Protein AF-A0A522DMP7-F1 (afdb_monomer_lite)

Structure (mmCIF, N/CA/C/O backbone):
data_AF-A0A522DMP7-F1
#
_entry.id   AF-A0A522DMP7-F1
#
loop_
_atom_site.group_PDB
_atom_site.id
_atom_site.type_symbol
_atom_site.label_atom_id
_atom_site.label_alt_id
_atom_site.label_comp_id
_atom_site.label_asym_id
_atom_site.label_entity_id
_atom_site.label_seq_id
_atom_site.pdbx_PDB_ins_code
_atom_site.Cartn_x
_atom_site.Cartn_y
_atom_site.Cartn_z
_atom_site.occupancy
_atom_site.B_iso_or_equiv
_atom_site.auth_seq_id
_atom_site.auth_comp_id
_atom_site.auth_asym_id
_atom_site.auth_atom_id
_atom_site.pdbx_PDB_model_num
ATOM 1 N N . MET A 1 1 ? 7.972 22.194 -10.672 1.00 41.00 1 MET A N 1
ATOM 2 C CA . MET A 1 1 ? 6.936 22.038 -9.627 1.00 41.00 1 MET A CA 1
ATOM 3 C C . MET A 1 1 ? 7.469 21.060 -8.584 1.00 41.00 1 MET A C 1
ATOM 5 O O . MET A 1 1 ? 7.744 19.924 -8.944 1.00 41.00 1 MET A O 1
ATOM 9 N N . ARG A 1 2 ? 7.729 21.489 -7.340 1.00 50.25 2 ARG A N 1
ATOM 10 C CA . ARG A 1 2 ? 8.04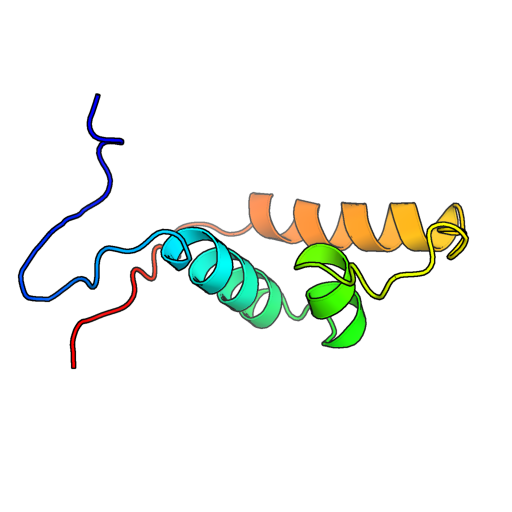5 20.553 -6.241 1.00 50.25 2 ARG A CA 1
ATOM 11 C C . ARG A 1 2 ? 6.714 19.995 -5.728 1.00 50.25 2 ARG A C 1
ATOM 13 O O . ARG A 1 2 ? 5.789 20.772 -5.535 1.00 50.25 2 ARG A O 1
ATOM 20 N N . SER A 1 3 ? 6.606 18.684 -5.540 1.00 56.94 3 SER A N 1
ATOM 21 C CA . SER A 1 3 ? 5.352 17.944 -5.294 1.00 56.94 3 SER A CA 1
ATOM 22 C C . SER A 1 3 ? 4.653 18.218 -3.947 1.00 56.94 3 SER A C 1
ATOM 24 O O . SER A 1 3 ? 3.802 17.435 -3.543 1.00 56.94 3 SER A O 1
ATOM 26 N N . GLY A 1 4 ? 5.018 19.279 -3.217 1.00 61.34 4 GLY A N 1
ATOM 27 C CA . GLY A 1 4 ? 4.449 19.599 -1.899 1.00 61.34 4 GLY A CA 1
ATOM 28 C C . GLY A 1 4 ? 4.737 18.563 -0.802 1.00 61.34 4 GLY A C 1
ATOM 29 O O . GLY A 1 4 ? 4.213 18.683 0.300 1.00 61.34 4 GLY A O 1
ATOM 30 N N . LEU A 1 5 ? 5.560 17.546 -1.084 1.00 66.12 5 LEU A N 1
ATOM 31 C CA . LEU A 1 5 ? 5.929 16.527 -0.106 1.00 66.12 5 LEU A CA 1
ATOM 32 C C . LEU A 1 5 ? 6.841 17.130 0.976 1.00 66.12 5 LEU A C 1
ATOM 34 O O . LEU A 1 5 ? 7.717 17.935 0.638 1.00 66.12 5 LEU A O 1
ATOM 38 N N . PRO A 1 6 ? 6.691 16.733 2.255 1.00 64.88 6 PRO A N 1
ATOM 39 C CA . PRO A 1 6 ? 7.543 17.237 3.323 1.00 64.88 6 PRO A CA 1
ATOM 40 C C . PRO A 1 6 ? 9.007 16.898 3.047 1.00 64.88 6 PRO A C 1
ATOM 42 O O . PRO A 1 6 ? 9.362 15.740 2.825 1.00 64.88 6 PRO A O 1
ATOM 45 N N . ALA A 1 7 ? 9.847 17.926 3.059 1.00 62.50 7 ALA A N 1
ATOM 46 C CA . ALA A 1 7 ? 11.289 17.825 2.919 1.00 62.50 7 ALA A CA 1
ATOM 47 C C . ALA A 1 7 ? 11.923 18.548 4.110 1.00 62.50 7 ALA A C 1
ATOM 49 O O . ALA A 1 7 ? 11.584 19.697 4.390 1.00 62.50 7 ALA A O 1
ATOM 50 N N . GLY A 1 8 ? 12.815 17.875 4.829 1.00 65.75 8 GLY A N 1
ATOM 51 C CA . GLY A 1 8 ? 13.473 18.417 6.016 1.00 65.75 8 GLY A CA 1
ATOM 52 C C . GLY A 1 8 ? 14.624 17.520 6.452 1.00 65.75 8 GLY A C 1
ATOM 53 O O . GLY A 1 8 ? 14.733 16.393 5.980 1.00 65.75 8 GLY A O 1
ATOM 54 N N . ALA A 1 9 ? 15.475 18.000 7.361 1.00 63.59 9 ALA A N 1
ATOM 55 C CA . ALA A 1 9 ? 16.625 17.235 7.855 1.00 63.59 9 ALA A CA 1
ATOM 56 C C . ALA A 1 9 ? 16.226 15.876 8.461 1.00 63.59 9 ALA A C 1
ATOM 58 O O . ALA A 1 9 ? 17.002 14.932 8.415 1.00 63.59 9 ALA A O 1
ATOM 59 N N . SER A 1 10 ? 14.996 15.773 8.974 1.00 62.72 10 SER A N 1
ATOM 60 C CA . SER A 1 10 ? 14.413 14.561 9.546 1.00 62.72 10 SER A CA 1
ATOM 61 C C . SER A 1 10 ? 13.644 13.699 8.545 1.00 62.72 10 SER A C 1
ATOM 63 O O . SER A 1 10 ? 13.132 12.664 8.948 1.00 62.72 10 SER A O 1
ATOM 65 N N . VAL A 1 11 ? 13.527 14.078 7.267 1.00 63.81 11 VAL A N 1
ATOM 66 C CA . VAL A 1 11 ? 12.766 13.331 6.254 1.00 63.81 11 VAL A CA 1
ATOM 67 C C . VAL A 1 11 ? 13.647 13.091 5.040 1.00 63.81 11 VAL A C 1
ATOM 69 O O . VAL A 1 11 ? 13.982 14.019 4.302 1.00 63.81 11 VAL A O 1
ATOM 72 N N . LEU A 1 12 ? 13.996 11.827 4.801 1.00 63.09 12 LEU A N 1
ATOM 73 C CA . LEU A 1 12 ? 14.736 11.458 3.600 1.00 63.09 12 LEU A CA 1
ATOM 74 C C . LEU A 1 12 ? 13.884 11.808 2.383 1.00 63.09 12 LEU A C 1
ATOM 76 O O . LEU A 1 12 ? 12.719 11.429 2.328 1.00 63.09 12 LEU A O 1
ATOM 80 N N . SER A 1 13 ? 14.454 12.522 1.412 1.00 61.47 13 SER A N 1
ATOM 81 C CA . SER A 1 13 ? 13.816 12.817 0.126 1.00 61.47 13 SER A CA 1
ATOM 82 C C . SER A 1 13 ? 14.403 11.900 -0.947 1.00 61.47 13 SER A C 1
ATOM 84 O O . SER A 1 13 ? 15.616 11.731 -1.030 1.00 61.47 13 SER A O 1
ATOM 86 N N . GLY A 1 14 ? 13.550 11.244 -1.735 1.00 69.75 14 GLY A N 1
ATOM 87 C CA . GLY A 1 14 ? 14.007 10.320 -2.767 1.00 69.75 14 GLY A CA 1
ATOM 88 C C . GLY A 1 14 ? 12.867 9.707 -3.584 1.00 69.75 14 GLY A C 1
ATOM 89 O O . GLY A 1 14 ? 11.724 9.667 -3.114 1.00 69.75 14 GLY A O 1
ATOM 90 N N . PRO A 1 15 ? 13.168 9.194 -4.793 1.00 68.69 15 PRO A N 1
ATOM 91 C CA . PRO A 1 15 ? 12.168 8.691 -5.741 1.00 68.69 15 PRO A CA 1
ATOM 92 C C . PRO A 1 15 ? 11.351 7.501 -5.207 1.00 68.69 15 PRO A C 1
ATOM 94 O O . PRO A 1 15 ? 10.260 7.230 -5.699 1.00 68.69 15 PRO A O 1
ATOM 97 N N . HIS A 1 16 ? 11.833 6.810 -4.168 1.00 76.94 16 HIS A N 1
ATOM 98 C CA . HIS A 1 16 ? 11.203 5.600 -3.628 1.00 76.94 16 HIS A CA 1
ATOM 99 C C . HIS A 1 16 ? 10.440 5.796 -2.314 1.00 76.94 16 HIS A C 1
ATOM 101 O O . HIS A 1 16 ? 9.908 4.826 -1.774 1.00 76.94 16 HIS A O 1
ATOM 107 N N . ASN A 1 17 ? 10.336 7.015 -1.782 1.00 74.56 17 ASN A N 1
ATOM 108 C CA . ASN A 1 17 ? 9.631 7.230 -0.514 1.00 74.56 17 ASN A CA 1
ATOM 109 C C . ASN A 1 17 ? 8.171 6.785 -0.578 1.00 74.56 17 ASN A C 1
ATOM 111 O O . ASN A 1 17 ? 7.725 6.045 0.292 1.00 74.56 17 ASN A O 1
ATOM 115 N N . LEU A 1 18 ? 7.461 7.162 -1.645 1.00 80.88 18 LEU A N 1
ATOM 116 C CA . LEU A 1 18 ? 6.066 6.765 -1.841 1.00 80.88 18 LEU A CA 1
ATOM 117 C C . LEU A 1 18 ? 5.926 5.247 -1.978 1.00 80.88 18 LEU A C 1
ATOM 119 O O . LEU A 1 18 ? 5.023 4.666 -1.386 1.00 80.88 18 LEU A O 1
ATOM 123 N N . ARG A 1 19 ? 6.871 4.593 -2.665 1.00 82.75 19 ARG A N 1
ATOM 124 C CA . ARG A 1 19 ? 6.934 3.129 -2.774 1.00 82.75 19 ARG A CA 1
ATOM 125 C C . ARG A 1 19 ? 7.075 2.474 -1.399 1.00 82.75 19 ARG A C 1
ATOM 127 O O . ARG A 1 19 ? 6.369 1.517 -1.101 1.00 82.75 19 ARG A O 1
ATOM 134 N N . HIS A 1 20 ? 7.952 2.992 -0.542 1.00 83.94 20 HIS A N 1
ATOM 135 C CA . HIS A 1 20 ? 8.120 2.477 0.818 1.00 83.94 20 HIS A CA 1
ATOM 136 C C . HIS A 1 20 ? 6.912 2.767 1.717 1.00 83.94 20 HIS A C 1
ATOM 138 O O . HIS A 1 20 ? 6.512 1.894 2.489 1.00 83.94 20 HIS A O 1
ATOM 144 N N . THR A 1 21 ? 6.304 3.952 1.612 1.00 84.31 21 THR A N 1
ATOM 145 C CA . THR A 1 21 ? 5.074 4.288 2.343 1.00 84.31 21 THR A CA 1
ATOM 146 C C . THR A 1 21 ? 3.931 3.366 1.924 1.00 84.31 21 THR A C 1
ATOM 148 O O . THR A 1 21 ? 3.265 2.799 2.787 1.00 84.31 21 THR A O 1
ATOM 151 N N . PHE A 1 22 ? 3.754 3.137 0.622 1.00 87.19 22 PHE A N 1
ATOM 152 C CA . PHE A 1 22 ? 2.772 2.204 0.071 1.00 87.19 22 PHE A CA 1
ATOM 153 C C . PHE A 1 22 ? 2.988 0.774 0.589 1.00 87.19 22 PHE A C 1
ATOM 155 O O . PHE A 1 22 ? 2.086 0.191 1.187 1.00 87.19 22 PHE A O 1
ATOM 162 N N . ALA A 1 23 ? 4.220 0.261 0.498 1.00 86.88 23 ALA A N 1
ATOM 163 C CA . ALA A 1 23 ? 4.609 -1.050 1.026 1.00 86.88 23 ALA A CA 1
ATOM 164 C C . ALA A 1 23 ? 4.258 -1.231 2.505 1.00 86.88 23 ALA A C 1
ATOM 166 O O . ALA A 1 23 ? 3.783 -2.284 2.941 1.00 86.88 23 ALA A O 1
ATOM 167 N N . ARG A 1 24 ? 4.535 -0.191 3.298 1.00 87.69 24 ARG A N 1
ATOM 168 C CA . ARG A 1 24 ? 4.303 -0.210 4.736 1.00 87.69 24 ARG A CA 1
ATOM 169 C C . ARG A 1 24 ? 2.818 -0.154 5.062 1.00 87.69 24 ARG A C 1
ATOM 171 O O . ARG A 1 24 ? 2.400 -0.878 5.958 1.00 87.69 24 ARG A O 1
ATOM 178 N N . ARG A 1 25 ? 2.035 0.647 4.339 1.00 89.56 25 ARG A N 1
ATOM 179 C CA . ARG A 1 25 ? 0.577 0.703 4.502 1.00 89.56 25 ARG A CA 1
ATOM 180 C C . ARG A 1 25 ? -0.069 -0.644 4.190 1.00 89.56 25 ARG A C 1
ATOM 182 O O . ARG A 1 25 ? -0.803 -1.145 5.030 1.00 89.56 25 ARG A O 1
ATOM 189 N N . LEU A 1 26 ? 0.315 -1.294 3.089 1.00 91.50 26 LEU A N 1
ATOM 190 C CA . LEU A 1 26 ? -0.156 -2.649 2.775 1.00 91.50 26 LEU A CA 1
ATOM 191 C C . LEU A 1 26 ? 0.180 -3.647 3.892 1.00 91.50 26 LEU A C 1
ATOM 193 O O . LEU A 1 26 ? -0.659 -4.449 4.290 1.00 91.50 26 LEU A O 1
ATOM 197 N N . ARG A 1 27 ? 1.399 -3.579 4.448 1.00 90.81 27 ARG A N 1
ATOM 198 C CA . ARG A 1 27 ? 1.792 -4.442 5.573 1.00 90.81 27 ARG A CA 1
ATOM 199 C C . ARG A 1 27 ? 0.936 -4.186 6.818 1.00 90.81 27 ARG A C 1
ATOM 201 O O . ARG A 1 27 ? 0.578 -5.141 7.497 1.00 90.81 27 ARG A O 1
ATOM 208 N N . LEU A 1 28 ? 0.639 -2.925 7.129 1.00 89.56 28 LEU A N 1
ATOM 209 C CA . LEU A 1 28 ? -0.205 -2.553 8.269 1.00 89.56 28 LEU A CA 1
ATOM 210 C C . LEU A 1 28 ? -1.670 -2.965 8.067 1.00 89.56 28 LEU A C 1
ATOM 212 O O . LEU A 1 28 ? -2.315 -3.349 9.032 1.00 89.56 28 LEU A O 1
ATOM 216 N N . ALA A 1 29 ? -2.156 -2.967 6.825 1.00 90.69 29 ALA A N 1
ATOM 217 C CA . ALA A 1 29 ? -3.475 -3.477 6.447 1.00 90.69 29 ALA A CA 1
ATOM 218 C C . ALA A 1 29 ? -3.572 -5.019 6.440 1.00 90.69 29 ALA A C 1
ATOM 220 O O . ALA A 1 29 ? -4.577 -5.575 6.001 1.00 90.69 29 ALA A O 1
ATOM 221 N N . GLY A 1 30 ? -2.523 -5.729 6.877 1.00 91.88 30 GLY A N 1
ATOM 222 C CA . GLY A 1 30 ? -2.502 -7.192 6.916 1.00 91.88 30 GLY A CA 1
ATOM 223 C C . GLY A 1 30 ? -2.398 -7.860 5.542 1.00 91.88 30 GLY A C 1
ATOM 224 O O . GLY A 1 30 ? -2.703 -9.043 5.421 1.00 91.88 30 GLY A O 1
ATOM 225 N N . VAL A 1 31 ? -1.974 -7.136 4.499 1.00 93.44 31 VAL A N 1
ATOM 226 C CA . VAL A 1 31 ? -1.838 -7.702 3.148 1.00 93.44 31 VAL A CA 1
ATOM 227 C C . VAL A 1 31 ? -0.656 -8.693 3.099 1.00 93.44 31 VAL A C 1
ATOM 229 O O . VAL A 1 31 ? 0.456 -8.344 3.539 1.00 93.44 31 VAL A O 1
ATOM 232 N N . PRO A 1 32 ? -0.848 -9.912 2.549 1.00 91.50 32 PRO A N 1
ATOM 233 C CA . PRO A 1 32 ? 0.198 -10.929 2.431 1.00 91.50 32 PRO A CA 1
ATOM 234 C C . PRO A 1 32 ? 1.448 -10.450 1.685 1.00 91.50 32 PRO A C 1
ATOM 236 O O . PRO A 1 32 ? 1.415 -9.505 0.899 1.00 91.50 32 PRO A O 1
ATOM 239 N N . LEU A 1 33 ? 2.594 -11.089 1.946 1.00 86.62 33 LEU A N 1
ATOM 240 C CA . LEU A 1 33 ? 3.869 -10.698 1.331 1.00 86.62 33 LEU A CA 1
ATOM 241 C C . LEU A 1 33 ? 3.857 -10.838 -0.197 1.00 86.62 33 LEU A C 1
ATOM 243 O O . LEU A 1 33 ? 4.368 -9.944 -0.865 1.00 86.62 33 LEU A O 1
ATOM 247 N N . GLU A 1 34 ? 3.270 -11.906 -0.730 1.00 86.12 34 GLU A N 1
ATOM 248 C CA . GLU A 1 34 ? 3.233 -12.162 -2.175 1.00 86.12 34 GLU A CA 1
ATOM 249 C C . GLU A 1 34 ? 2.374 -11.122 -2.907 1.00 86.12 34 GLU A C 1
ATOM 251 O O . GLU A 1 34 ? 2.873 -10.445 -3.803 1.00 86.12 34 GLU A O 1
ATOM 256 N N . THR A 1 35 ? 1.164 -10.837 -2.414 1.00 88.94 35 THR A N 1
ATOM 257 C CA . THR A 1 35 ? 0.303 -9.747 -2.908 1.00 88.94 35 THR A CA 1
ATOM 258 C C . THR A 1 35 ? 1.005 -8.384 -2.821 1.00 88.94 35 THR A C 1
ATOM 260 O O . THR A 1 35 ? 0.930 -7.568 -3.740 1.00 88.94 35 THR A O 1
ATOM 263 N N . ARG A 1 36 ? 1.766 -8.124 -1.742 1.00 89.88 36 ARG A N 1
ATOM 264 C CA . ARG A 1 36 ? 2.578 -6.898 -1.614 1.00 89.88 36 ARG A CA 1
ATOM 265 C C . ARG A 1 36 ? 3.678 -6.812 -2.665 1.00 89.88 36 ARG A C 1
ATOM 267 O O . ARG A 1 36 ? 3.903 -5.724 -3.187 1.00 89.88 36 ARG A O 1
ATOM 274 N N . LYS A 1 37 ? 4.376 -7.908 -2.964 1.00 85.31 37 LYS A N 1
ATOM 275 C CA . LYS A 1 37 ? 5.411 -7.933 -4.007 1.00 85.31 37 LYS A CA 1
ATOM 276 C C . LYS A 1 37 ? 4.801 -7.719 -5.391 1.00 85.31 37 LYS A C 1
ATOM 278 O O . LYS A 1 37 ? 5.320 -6.889 -6.135 1.00 85.31 37 LYS A O 1
ATOM 283 N N . ALA A 1 38 ? 3.675 -8.375 -5.683 1.00 85.00 38 ALA A N 1
ATOM 284 C CA . ALA A 1 38 ? 2.927 -8.201 -6.927 1.00 85.00 38 ALA A CA 1
ATOM 285 C C . ALA A 1 38 ? 2.535 -6.728 -7.144 1.00 85.00 38 ALA A C 1
ATOM 287 O O . ALA A 1 38 ? 2.906 -6.132 -8.155 1.00 85.00 38 ALA A O 1
ATOM 288 N N . LEU A 1 39 ? 1.920 -6.089 -6.139 1.00 87.12 39 LEU A N 1
ATOM 289 C CA . LEU A 1 39 ? 1.568 -4.660 -6.172 1.00 87.12 39 LEU A CA 1
ATOM 290 C C . LEU A 1 39 ? 2.786 -3.733 -6.274 1.00 87.12 39 LEU A C 1
ATOM 292 O O . LEU A 1 39 ? 2.713 -2.643 -6.843 1.00 87.12 39 LEU A O 1
ATOM 296 N N . MET A 1 40 ? 3.915 -4.128 -5.690 1.00 85.12 40 MET A N 1
ATOM 297 C CA . MET A 1 40 ? 5.118 -3.312 -5.675 1.00 85.12 40 MET A CA 1
ATOM 298 C C . MET A 1 40 ? 5.993 -3.479 -6.913 1.00 85.12 40 MET A C 1
ATOM 300 O O . MET A 1 40 ? 6.962 -2.754 -6.973 1.00 85.12 40 MET A O 1
ATOM 304 N N . HIS A 1 41 ? 5.678 -4.291 -7.918 1.00 72.88 41 HIS A N 1
ATOM 305 C CA . HIS A 1 41 ? 6.569 -4.740 -9.011 1.00 72.88 41 HIS A CA 1
ATOM 306 C C . HIS A 1 41 ? 7.204 -6.103 -8.723 1.00 72.88 41 HIS A C 1
ATOM 308 O O . HIS A 1 41 ? 8.281 -6.179 -8.129 1.00 72.88 41 HIS A O 1
ATOM 314 N N . HIS A 1 42 ? 6.594 -7.139 -9.293 1.00 58.97 42 HIS A N 1
ATOM 315 C CA . HIS A 1 42 ? 7.337 -8.120 -10.077 1.00 58.97 42 HIS A CA 1
ATOM 316 C C . HIS A 1 42 ? 7.368 -7.616 -11.530 1.00 58.97 42 HIS A C 1
ATOM 318 O O . HIS A 1 42 ? 6.405 -7.792 -12.264 1.00 58.97 42 HIS A O 1
ATOM 324 N N . ILE A 1 43 ? 8.449 -6.945 -11.942 1.00 49.81 43 ILE A N 1
ATOM 325 C CA . ILE A 1 43 ? 8.835 -6.922 -13.365 1.00 49.81 43 ILE A CA 1
ATOM 326 C C . ILE A 1 43 ? 9.937 -7.973 -13.517 1.00 49.81 43 ILE A C 1
ATOM 328 O O . ILE A 1 43 ? 11.066 -7.660 -13.882 1.00 49.81 43 ILE A O 1
ATOM 332 N N . ASP A 1 44 ? 9.659 -9.218 -13.142 1.00 45.94 44 ASP A N 1
ATOM 333 C CA . ASP A 1 44 ? 10.565 -10.315 -13.472 1.00 45.94 44 ASP A CA 1
ATOM 334 C C . ASP A 1 44 ? 10.261 -10.729 -14.902 1.00 45.94 44 ASP A C 1
ATOM 336 O O . ASP A 1 44 ? 9.498 -11.659 -15.088 1.00 45.94 44 ASP A O 1
ATOM 340 N N . GLY A 1 45 ? 10.788 -9.967 -15.873 1.00 43.94 45 GLY A N 1
ATOM 341 C CA . GLY A 1 45 ? 11.172 -10.362 -17.243 1.00 43.94 45 GLY A CA 1
ATOM 342 C C . GLY A 1 45 ? 10.227 -11.187 -18.129 1.00 43.94 45 GLY A C 1
ATOM 343 O O . GLY A 1 45 ? 10.574 -11.448 -19.276 1.00 43.94 45 GLY A O 1
ATOM 344 N N . ASP A 1 46 ? 9.061 -11.579 -17.649 1.00 42.81 46 ASP A N 1
ATOM 345 C CA . ASP A 1 46 ? 8.173 -12.548 -18.252 1.00 42.81 46 ASP A CA 1
ATOM 346 C C . ASP A 1 46 ? 6.809 -11.878 -18.361 1.00 42.81 46 ASP A C 1
ATOM 348 O O . ASP A 1 46 ? 5.984 -11.8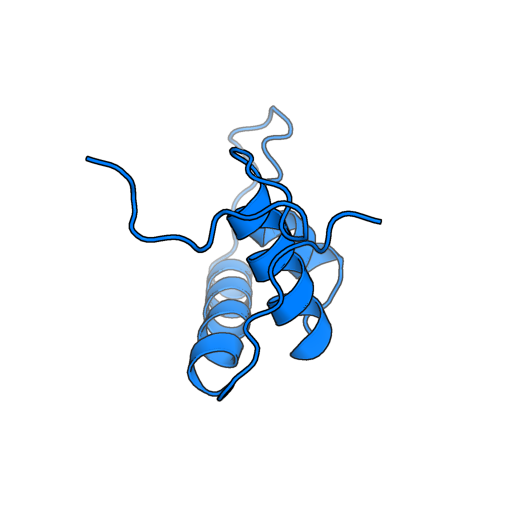49 -17.447 1.00 42.81 46 ASP A O 1
ATOM 352 N N . ILE A 1 47 ? 6.607 -11.257 -19.519 1.00 47.75 47 ILE A N 1
ATOM 353 C CA . ILE A 1 47 ? 5.374 -10.570 -19.907 1.00 47.75 47 ILE A CA 1
ATOM 354 C C . ILE A 1 47 ? 4.187 -11.548 -20.063 1.00 47.75 47 ILE A C 1
ATOM 356 O O . ILE A 1 47 ? 3.108 -11.150 -20.497 1.00 47.75 47 ILE A O 1
ATOM 360 N N . THR A 1 48 ? 4.378 -12.821 -19.694 1.00 50.00 48 THR A N 1
ATOM 361 C CA . THR A 1 48 ? 3.408 -13.916 -19.766 1.00 50.00 48 THR A CA 1
ATOM 362 C C . THR A 1 48 ? 3.015 -14.511 -18.407 1.00 50.00 48 THR A C 1
ATOM 364 O O . THR A 1 48 ? 2.504 -15.627 -18.349 1.00 50.00 48 THR A O 1
ATOM 367 N N . VAL A 1 49 ? 3.138 -13.766 -17.301 1.00 54.41 49 VAL A N 1
ATOM 368 C CA . VAL A 1 49 ? 2.392 -14.111 -16.075 1.00 54.41 49 VAL A CA 1
ATOM 369 C C . VAL A 1 49 ? 0.954 -13.620 -16.230 1.00 54.41 49 VAL A C 1
ATOM 371 O O . VAL A 1 49 ? 0.653 -12.433 -16.109 1.00 54.41 49 VAL A O 1
ATOM 374 N N . HIS A 1 50 ? 0.053 -14.539 -16.566 1.00 58.22 50 HIS A N 1
ATOM 375 C CA . HIS A 1 50 ? -1.370 -14.244 -16.633 1.00 58.22 50 HIS A CA 1
ATOM 376 C C . HIS A 1 50 ? -1.903 -13.975 -15.227 1.00 58.22 50 HIS A C 1
ATOM 378 O O . HIS A 1 50 ? -2.079 -14.915 -14.455 1.00 58.22 50 HIS A O 1
ATOM 384 N N . TYR A 1 51 ? -2.230 -12.713 -14.929 1.00 63.28 51 TYR A N 1
ATOM 385 C CA . TYR A 1 51 ? -3.124 -12.422 -13.818 1.00 63.28 51 TYR A CA 1
ATOM 386 C C . TYR A 1 51 ? -4.441 -13.139 -14.088 1.00 63.28 51 TYR A C 1
ATOM 388 O O . TYR A 1 51 ? -5.165 -12.813 -15.036 1.00 63.28 51 TYR A O 1
ATOM 396 N N . SER A 1 52 ? -4.757 -14.144 -13.278 1.00 77.44 52 SER A N 1
ATOM 397 C CA . SER A 1 52 ? -6.102 -14.708 -13.325 1.00 77.44 52 SER A CA 1
ATOM 398 C C . SER A 1 52 ? -7.110 -13.625 -12.906 1.00 77.44 52 SER A C 1
ATOM 400 O O . SER A 1 52 ? -6.761 -12.743 -12.117 1.00 77.44 52 SER A O 1
ATOM 402 N N . PRO A 1 53 ? -8.375 -13.667 -13.361 1.00 83.12 53 PRO A N 1
ATOM 403 C CA . PRO A 1 53 ? -9.390 -12.731 -12.878 1.00 83.12 53 PRO A CA 1
ATOM 404 C C . PRO A 1 53 ? -9.486 -12.688 -11.344 1.00 83.12 53 PRO A C 1
ATOM 406 O O . PRO A 1 53 ? -9.684 -11.622 -10.773 1.00 83.12 53 PRO A O 1
ATOM 409 N N . ALA A 1 54 ? -9.280 -13.829 -10.675 1.00 84.06 54 ALA A N 1
ATOM 410 C CA . ALA A 1 54 ? -9.250 -13.916 -9.217 1.00 84.06 54 ALA A CA 1
ATOM 411 C C . ALA A 1 54 ? -8.057 -13.165 -8.604 1.00 84.06 54 ALA A C 1
ATOM 413 O O . ALA A 1 54 ? -8.220 -12.466 -7.610 1.00 84.06 54 ALA A O 1
ATOM 414 N N . GLU A 1 55 ? -6.878 -13.260 -9.219 1.00 82.44 55 GLU A N 1
ATOM 415 C CA . GLU A 1 55 ? -5.681 -12.541 -8.777 1.00 82.44 55 GLU A CA 1
ATOM 416 C C . GLU A 1 55 ? -5.838 -11.027 -8.951 1.00 82.44 55 GLU A C 1
ATOM 418 O O . GLU A 1 55 ? -5.499 -10.266 -8.051 1.00 82.44 55 GLU A O 1
ATOM 423 N N . VAL A 1 56 ? -6.425 -10.566 -10.062 1.00 86.38 56 VAL A N 1
ATOM 424 C CA . VAL A 1 56 ? -6.715 -9.133 -10.254 1.00 86.38 56 VAL A CA 1
ATOM 425 C C . VAL A 1 56 ? -7.667 -8.614 -9.175 1.00 86.38 56 VAL A C 1
ATOM 427 O O . VAL A 1 56 ? -7.441 -7.531 -8.634 1.00 86.38 56 VAL A O 1
ATOM 430 N N . VAL A 1 57 ? -8.709 -9.382 -8.843 1.00 90.12 57 VAL A N 1
ATOM 431 C CA . VAL A 1 57 ? -9.645 -9.038 -7.763 1.00 90.12 57 VAL A CA 1
ATOM 432 C C . VAL A 1 57 ? -8.927 -9.000 -6.413 1.00 90.12 57 VAL A C 1
ATOM 434 O O . VAL A 1 57 ? -9.098 -8.038 -5.672 1.00 90.12 57 VAL A O 1
ATOM 437 N N . GLU A 1 58 ? -8.053 -9.967 -6.118 1.00 90.06 58 GLU A N 1
ATOM 438 C CA . GLU A 1 58 ? -7.256 -9.970 -4.884 1.00 90.06 58 GLU A CA 1
ATOM 439 C C . GLU A 1 58 ? -6.362 -8.723 -4.769 1.00 90.06 58 GLU A C 1
ATOM 441 O O . GLU A 1 58 ? -6.286 -8.098 -3.706 1.00 90.06 58 GLU A O 1
ATOM 446 N N . LEU A 1 59 ? -5.696 -8.336 -5.861 1.00 90.56 59 LEU A N 1
ATOM 447 C CA . LEU A 1 59 ? -4.854 -7.139 -5.904 1.00 90.56 59 LEU A CA 1
ATOM 448 C C . LEU A 1 59 ? -5.683 -5.866 -5.701 1.00 90.56 59 LEU A C 1
ATOM 450 O O . LEU A 1 59 ? -5.253 -4.973 -4.966 1.00 90.56 59 LEU A O 1
ATOM 454 N N . LEU A 1 60 ? -6.866 -5.792 -6.316 1.00 92.12 60 LEU A N 1
ATOM 455 C CA . LEU A 1 60 ? -7.790 -4.673 -6.151 1.00 92.12 60 LEU A CA 1
ATOM 456 C C . LEU A 1 60 ? -8.265 -4.562 -4.698 1.00 92.12 60 LEU A C 1
ATOM 458 O O . LEU A 1 60 ? -8.095 -3.508 -4.085 1.00 92.12 60 LEU A O 1
ATOM 462 N N . ASP A 1 61 ? -8.760 -5.654 -4.116 1.00 93.38 61 ASP A N 1
ATOM 463 C CA . ASP A 1 61 ? -9.223 -5.702 -2.726 1.00 93.38 61 ASP A CA 1
ATOM 464 C C . ASP A 1 61 ? -8.106 -5.322 -1.743 1.00 93.38 61 ASP A C 1
ATOM 466 O O . ASP A 1 61 ? -8.333 -4.642 -0.737 1.00 93.38 61 ASP A O 1
ATOM 470 N N . ALA A 1 62 ? -6.866 -5.733 -2.022 1.00 92.69 62 ALA A N 1
ATOM 471 C CA . ALA A 1 62 ? -5.707 -5.370 -1.216 1.00 92.69 62 ALA A CA 1
ATOM 472 C C . ALA A 1 62 ? -5.404 -3.862 -1.251 1.00 92.69 62 ALA A C 1
ATOM 474 O O . ALA A 1 62 ? -4.997 -3.303 -0.228 1.00 92.69 62 ALA A O 1
ATOM 475 N N . VAL A 1 63 ? -5.599 -3.204 -2.397 1.00 92.38 63 VAL A N 1
ATOM 476 C CA . VAL A 1 63 ? -5.429 -1.749 -2.535 1.00 92.38 63 VAL A CA 1
ATOM 477 C C . VAL A 1 63 ? -6.595 -1.000 -1.897 1.00 92.38 63 VAL A C 1
ATOM 479 O O . VAL A 1 63 ? -6.356 -0.025 -1.183 1.00 92.38 63 VAL A O 1
ATOM 482 N N . GLU A 1 64 ? -7.827 -1.476 -2.067 1.00 93.75 64 GLU A N 1
ATOM 483 C CA . GLU A 1 64 ? -9.021 -0.867 -1.469 1.00 93.75 64 GLU A CA 1
ATOM 484 C C . GLU A 1 64 ? -8.973 -0.854 0.061 1.00 93.75 64 GLU A C 1
ATOM 486 O O . GLU A 1 64 ? -9.403 0.108 0.692 1.00 93.75 64 GLU A O 1
ATOM 491 N N . LYS A 1 65 ? -8.323 -1.837 0.697 1.00 89.69 65 LYS A N 1
ATOM 492 C CA . LYS A 1 65 ? -8.071 -1.794 2.150 1.00 89.69 65 LYS A CA 1
ATOM 493 C C . LYS A 1 65 ? -7.345 -0.526 2.602 1.00 89.69 65 LYS A C 1
ATOM 495 O O . LYS A 1 65 ? -7.510 -0.117 3.747 1.00 89.69 65 LYS A O 1
ATOM 500 N N . LEU A 1 6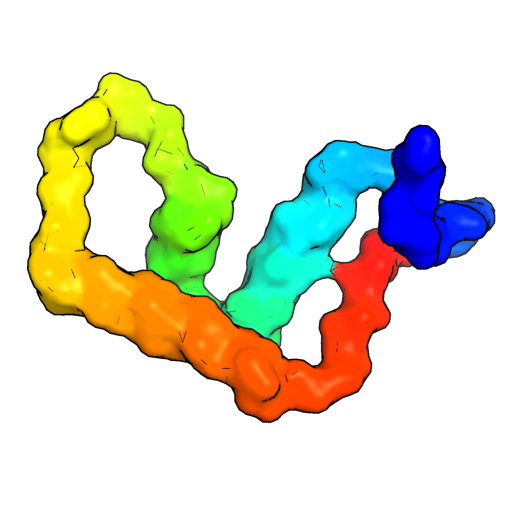6 ? -6.551 0.104 1.734 1.00 88.19 66 LEU A N 1
ATOM 501 C CA . LEU A 1 66 ? -5.838 1.336 2.062 1.00 88.19 66 LEU A CA 1
ATOM 502 C C . LEU A 1 66 ? -6.743 2.573 2.071 1.00 88.19 66 LEU A C 1
ATOM 504 O O . LEU A 1 66 ? -6.380 3.551 2.724 1.00 88.19 66 LEU A O 1
ATOM 508 N N . THR A 1 67 ? -7.887 2.556 1.376 1.00 86.44 67 THR A N 1
ATOM 509 C CA . THR A 1 67 ? -8.827 3.696 1.334 1.00 86.44 67 THR A CA 1
ATOM 510 C C . THR A 1 67 ? -9.577 3.856 2.654 1.00 86.44 67 THR A C 1
ATOM 512 O O . THR A 1 67 ? -9.916 4.969 3.041 1.00 86.44 67 THR A O 1
ATOM 515 N N . GLN A 1 68 ? -9.743 2.754 3.387 1.00 80.50 68 GLN A N 1
ATOM 516 C CA . GLN A 1 68 ? -10.369 2.711 4.709 1.00 80.50 68 GLN A CA 1
ATOM 517 C C . GLN A 1 68 ? -9.389 3.029 5.855 1.00 80.50 68 GLN A C 1
ATOM 519 O O . GLN A 1 68 ? -9.780 3.051 7.021 1.00 80.50 68 GLN A O 1
ATOM 524 N N . MET A 1 69 ? -8.103 3.254 5.558 1.00 73.12 69 MET A N 1
ATOM 525 C CA . MET A 1 69 ? -7.096 3.587 6.569 1.00 73.12 69 MET A CA 1
ATOM 526 C C . MET A 1 69 ? -6.999 5.103 6.774 1.00 73.12 69 MET A C 1
ATOM 528 O O . MET A 1 69 ? -6.375 5.807 5.977 1.00 73.12 69 MET A O 1
ATOM 532 N N . GLU A 1 70 ? -7.519 5.612 7.890 1.00 62.84 70 GLU A N 1
ATOM 533 C CA . GLU A 1 70 ? -7.274 6.998 8.296 1.00 62.84 70 GLU A CA 1
ATOM 534 C C . GLU A 1 70 ? -5.859 7.181 8.892 1.00 62.84 70 GLU A C 1
ATOM 536 O O . GLU A 1 70 ? -5.380 6.385 9.700 1.00 62.84 70 GLU A O 1
ATOM 541 N N . GLY A 1 71 ? -5.169 8.263 8.510 1.00 60.50 71 GLY A N 1
ATOM 542 C CA . GLY A 1 71 ? -4.139 8.871 9.367 1.00 60.50 71 GLY A CA 1
ATOM 543 C C . GLY A 1 71 ? -2.712 8.298 9.377 1.00 60.50 71 GLY A C 1
ATOM 544 O O . GLY A 1 71 ? -1.921 8.725 10.215 1.00 60.50 71 GLY A O 1
ATOM 545 N N . VAL A 1 72 ? -2.293 7.408 8.471 1.00 55.72 72 VAL A N 1
ATOM 546 C CA . VAL A 1 72 ? -0.903 6.886 8.503 1.00 55.72 72 VAL A CA 1
ATOM 547 C C . VAL A 1 72 ? -0.005 7.548 7.454 1.00 55.72 72 VAL A C 1
ATOM 549 O O . VAL A 1 72 ? 0.253 6.993 6.380 1.00 55.72 72 VAL A O 1
ATOM 552 N N . THR A 1 73 ? 0.525 8.735 7.759 1.00 55.88 73 THR A N 1
ATOM 553 C CA . THR A 1 73 ? 1.641 9.332 7.000 1.00 55.88 73 THR A CA 1
ATOM 554 C C . T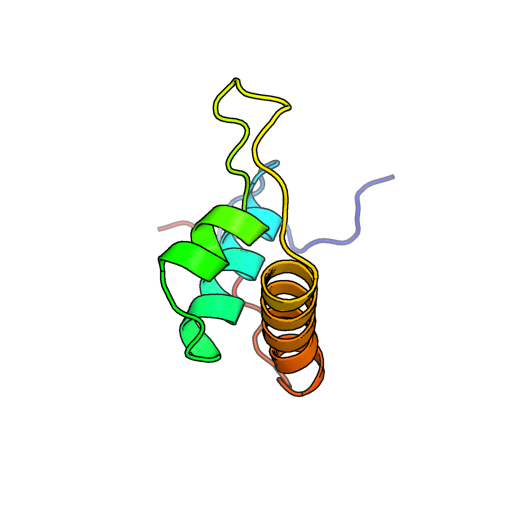HR A 1 73 ? 2.958 8.978 7.678 1.00 55.88 73 THR A C 1
ATOM 556 O O . THR A 1 73 ? 3.383 9.624 8.626 1.00 55.88 73 THR A O 1
ATOM 559 N N . MET A 1 74 ? 3.619 7.935 7.176 1.00 57.59 74 MET A N 1
ATOM 560 C CA . MET A 1 74 ? 4.972 7.564 7.592 1.00 57.59 74 MET A CA 1
ATOM 561 C C . MET A 1 74 ? 5.921 7.911 6.450 1.00 57.59 74 MET A C 1
ATOM 563 O O . MET A 1 74 ? 6.152 7.108 5.541 1.00 57.59 74 MET A O 1
ATOM 567 N N . LEU A 1 75 ? 6.410 9.148 6.470 1.00 59.97 75 LEU A N 1
ATOM 568 C CA . LEU A 1 75 ? 7.570 9.538 5.680 1.00 59.97 75 LEU A CA 1
ATOM 569 C C . LEU A 1 75 ? 8.812 8.948 6.341 1.00 59.97 75 LEU A C 1
ATOM 571 O O . LEU A 1 75 ? 8.882 8.831 7.564 1.00 59.97 75 LEU A O 1
ATOM 575 N N . ARG A 1 76 ? 9.771 8.507 5.526 1.00 52.69 76 ARG A N 1
ATOM 576 C CA . ARG A 1 76 ? 10.993 7.881 6.025 1.00 52.69 76 ARG A CA 1
ATOM 577 C C . ARG A 1 76 ? 11.775 8.913 6.836 1.00 52.69 76 ARG A C 1
ATOM 579 O O . ARG A 1 76 ? 12.263 9.888 6.265 1.00 52.69 76 ARG A O 1
ATOM 586 N N . LEU A 1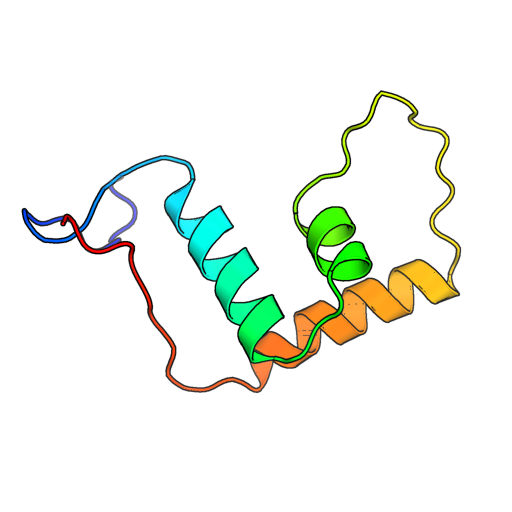 77 ? 11.879 8.691 8.143 1.00 53.06 77 LEU A N 1
ATOM 587 C CA . LEU A 1 77 ? 12.667 9.558 9.004 1.00 53.06 77 LEU A CA 1
ATOM 588 C C . LEU A 1 77 ? 14.157 9.374 8.686 1.00 53.06 77 LEU A C 1
ATOM 590 O O . LEU A 1 77 ? 14.611 8.243 8.492 1.00 53.06 77 LEU A O 1
ATOM 594 N N . ALA A 1 78 ? 14.898 10.475 8.583 1.00 54.47 78 ALA A N 1
ATOM 595 C CA . ALA A 1 78 ? 16.353 10.427 8.608 1.00 54.47 78 ALA A CA 1
ATOM 596 C C . ALA A 1 78 ? 16.768 9.946 10.005 1.00 54.47 78 ALA A C 1
ATOM 598 O O . ALA A 1 78 ? 16.263 10.460 11.003 1.00 54.47 78 ALA A O 1
ATOM 599 N N . SER A 1 79 ? 17.573 8.883 10.047 1.00 54.91 79 SER A N 1
ATOM 600 C CA . SER A 1 79 ? 18.140 8.334 11.286 1.00 54.91 79 SER A CA 1
ATOM 601 C C . SER A 1 79 ? 19.277 9.205 11.792 1.00 54.91 79 SER A C 1
ATOM 603 O O . SER A 1 79 ? 19.987 9.768 10.929 1.00 54.91 79 SER A O 1
#

Secondary structure (DSSP, 8-state):
-------BTTB---TTHHHHHHHHHHHHTT--HHHHHHHHH---S-TT----HHHHHHHHHHHHTTTT--S-----B--

Foldseek 3Di:
DPPPDDDDPFFDDDPCQVLVLQLVLLVVLVNDPVLSPVLSDPPVPPPPPDCDPVNVVSNVVSVVSSVPDP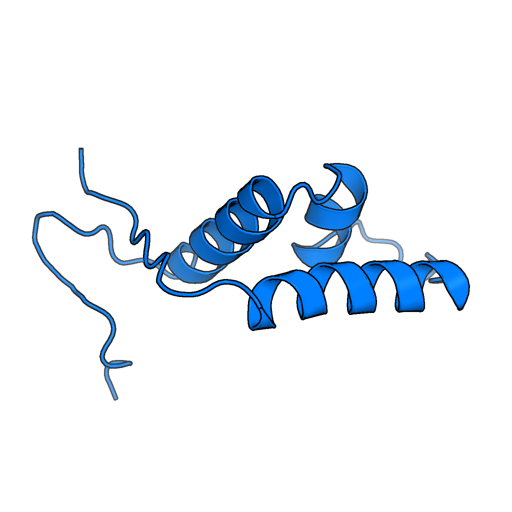DDDDGPTDD

Radius of gyration: 14.98 Å; chains: 1; bounding box: 28×37×31 Å

Sequence (79 aa):
MRSGLPAGASVLSGPHNLRHTFARRLRLAGVPLETRKALMHHIDGDITVHYSPAEVVELLDAVEKLTQMEGVTMLRLAS

pLDDT: mean 73.57, std 15.85, range [41.0, 93.75]